Protein AF-A0A2N2KU01-F1 (afdb_monomer)

Nearest PDB structures (foldseek):
  6n90-assembly1_A  TM=7.075E-01  e=1.799E-02  Agrobacterium tumefaciens
  5ja8-assembly1_A  TM=5.957E-01  e=9.483E-03  Vibrio cholerae O1 biovar El Tor str. N16961
  7vd7-assembly1_A  TM=4.471E-01  e=3.649E-01  Salmonella enterica subsp. enterica serovar Typhimurium
  8sok-assembly1_B  TM=2.473E-01  e=1.809E+00  Homo sapiens

Structure (mmCIF, N/CA/C/O backbone):
data_AF-A0A2N2KU01-F1
#
_entry.id   AF-A0A2N2KU01-F1
#
loop_
_atom_site.group_PDB
_atom_site.id
_atom_site.type_symbol
_atom_site.label_atom_id
_atom_site.label_alt_id
_atom_site.label_comp_id
_atom_site.label_asym_id
_atom_site.label_entity_id
_atom_site.label_seq_id
_atom_site.pdbx_PDB_ins_code
_atom_site.Cartn_x
_atom_site.Cartn_y
_atom_site.Cartn_z
_atom_site.occupancy
_atom_site.B_iso_or_equiv
_atom_site.auth_seq_id
_atom_site.auth_comp_id
_atom_site.auth_asym_id
_atom_site.auth_atom_id
_atom_site.pdbx_PDB_model_num
ATOM 1 N N . MET A 1 1 ? -38.328 -10.508 -44.189 1.00 59.69 1 MET A N 1
ATOM 2 C CA . MET A 1 1 ? -36.930 -10.784 -44.605 1.00 59.69 1 MET A CA 1
ATOM 3 C C . MET A 1 1 ? -35.885 -9.937 -43.850 1.00 59.69 1 MET A C 1
ATOM 5 O O . MET A 1 1 ? -34.964 -10.512 -43.285 1.00 59.69 1 MET A O 1
ATOM 9 N N . LEU A 1 2 ? -36.050 -8.608 -43.713 1.00 55.81 2 LEU A N 1
ATOM 10 C CA . LEU A 1 2 ? -35.090 -7.725 -43.005 1.00 55.81 2 LEU A CA 1
ATOM 11 C C . LEU A 1 2 ? -34.840 -8.037 -41.511 1.00 55.81 2 LEU A C 1
ATOM 13 O O . LEU A 1 2 ? -33.740 -7.811 -41.007 1.00 55.81 2 LEU A O 1
ATOM 17 N N . ARG A 1 3 ? -35.837 -8.563 -40.785 1.00 55.41 3 ARG A N 1
ATOM 18 C CA . ARG A 1 3 ? -35.723 -8.870 -39.342 1.00 55.41 3 ARG A CA 1
ATOM 19 C C . ARG A 1 3 ? -34.767 -10.037 -39.045 1.00 55.41 3 ARG A C 1
ATOM 21 O O . ARG A 1 3 ? -34.151 -10.059 -37.987 1.00 55.41 3 ARG A O 1
ATOM 28 N N . TRP A 1 4 ? -34.612 -10.970 -39.987 1.00 56.47 4 TRP A N 1
ATOM 29 C CA . TRP A 1 4 ? -33.745 -12.146 -39.844 1.00 56.47 4 TRP A CA 1
ATOM 30 C C . TRP A 1 4 ? -32.266 -11.805 -40.094 1.00 56.47 4 TRP A C 1
ATOM 32 O O . TRP A 1 4 ? -31.392 -12.223 -39.338 1.00 56.47 4 TRP A O 1
ATOM 42 N N . LEU A 1 5 ? -31.995 -10.941 -41.080 1.00 58.31 5 LEU A N 1
ATOM 43 C CA . LEU A 1 5 ? -30.650 -10.436 -41.391 1.00 58.31 5 LEU A CA 1
ATOM 44 C C . LEU A 1 5 ? -30.049 -9.613 -40.238 1.00 58.31 5 LEU A C 1
ATOM 46 O O . LEU A 1 5 ? -28.882 -9.802 -39.898 1.00 58.31 5 LEU A O 1
ATOM 50 N N . LYS A 1 6 ? -30.856 -8.767 -39.577 1.00 57.69 6 LYS A N 1
ATOM 51 C CA . LYS A 1 6 ? -30.428 -8.020 -38.377 1.00 57.69 6 LYS A CA 1
ATOM 52 C C . LYS A 1 6 ? -30.078 -8.940 -37.201 1.00 57.69 6 LYS A C 1
ATOM 54 O O . LYS A 1 6 ? -29.147 -8.642 -36.458 1.00 57.69 6 LYS A O 1
ATOM 59 N N . ARG A 1 7 ? -30.785 -10.066 -37.050 1.00 56.47 7 ARG A N 1
ATOM 60 C CA . ARG A 1 7 ? -30.538 -11.046 -35.980 1.00 56.47 7 ARG A CA 1
ATOM 61 C C . ARG A 1 7 ? -29.204 -11.769 -36.183 1.00 56.47 7 ARG A C 1
ATOM 63 O O . ARG A 1 7 ? -28.370 -11.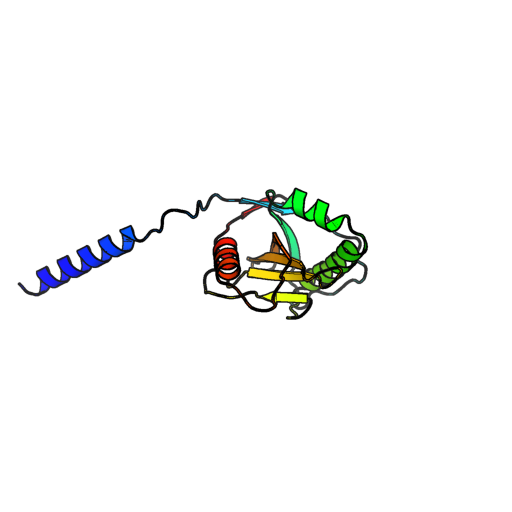736 -35.287 1.00 56.47 7 ARG A O 1
ATOM 70 N N . LYS A 1 8 ? -28.933 -12.248 -37.404 1.00 57.84 8 LYS A N 1
ATOM 71 C CA . LYS A 1 8 ? -27.638 -12.861 -37.758 1.00 57.84 8 LYS A CA 1
ATOM 72 C C . LYS A 1 8 ? -26.454 -11.895 -37.689 1.00 57.84 8 LYS A C 1
ATOM 74 O O . LYS A 1 8 ? -25.346 -12.313 -37.366 1.00 57.84 8 LYS A O 1
ATOM 79 N N . GLN A 1 9 ? -26.655 -10.610 -37.991 1.00 58.41 9 GLN A N 1
ATOM 80 C CA . GLN A 1 9 ? -25.605 -9.603 -37.802 1.00 58.41 9 GLN A CA 1
ATOM 81 C C . GLN A 1 9 ? -25.301 -9.353 -36.323 1.00 58.41 9 GLN A C 1
ATOM 83 O O . GLN A 1 9 ? -24.131 -9.206 -35.982 1.00 58.41 9 GLN A O 1
ATOM 88 N N . ASN A 1 10 ? -26.317 -9.339 -35.453 1.00 54.62 10 ASN A N 1
ATOM 89 C CA . ASN A 1 10 ? -26.121 -9.197 -34.010 1.00 54.62 10 ASN A CA 1
ATOM 90 C C . ASN A 1 10 ? -25.492 -10.446 -33.376 1.00 54.62 10 ASN A C 1
ATOM 92 O O . ASN A 1 10 ? -24.606 -10.295 -32.544 1.00 54.62 10 ASN A O 1
ATOM 96 N N . GLU A 1 11 ? -25.864 -11.651 -33.813 1.00 53.00 11 GLU A N 1
ATOM 97 C CA . GLU A 1 11 ? -25.251 -12.913 -33.361 1.00 53.00 11 GLU A CA 1
ATOM 98 C C . GLU A 1 11 ? -23.770 -12.990 -33.761 1.00 53.00 11 GLU A C 1
ATOM 100 O O . GLU A 1 11 ? -22.916 -13.192 -32.903 1.00 53.00 11 GLU A O 1
ATOM 105 N N . LYS A 1 12 ? -23.428 -12.655 -35.016 1.00 53.03 12 LYS A N 1
ATOM 106 C CA . LYS A 1 12 ? -22.023 -12.563 -35.461 1.00 53.03 12 LYS A CA 1
ATOM 107 C C . LYS A 1 12 ? -21.224 -11.471 -34.744 1.00 53.03 12 LYS A C 1
ATOM 109 O O . LYS A 1 12 ? -20.002 -11.575 -34.634 1.00 53.03 12 LYS A O 1
ATOM 114 N N . LYS A 1 13 ? -21.879 -10.393 -34.295 1.00 49.38 13 LYS A N 1
ATOM 115 C CA . LYS A 1 13 ? -21.241 -9.349 -33.475 1.00 49.38 13 LYS A CA 1
ATOM 116 C C . LYS A 1 13 ? -21.014 -9.842 -32.044 1.00 49.38 13 LYS A C 1
ATOM 118 O O . LYS A 1 13 ? -19.961 -9.548 -31.487 1.00 49.38 13 LYS A O 1
ATOM 123 N N . ALA A 1 14 ? -21.954 -10.598 -31.476 1.00 49.75 14 ALA A N 1
ATOM 124 C CA . ALA A 1 14 ? -21.841 -11.173 -30.139 1.00 49.75 14 ALA A CA 1
ATOM 125 C C . ALA A 1 14 ? -20.749 -12.259 -30.074 1.00 49.75 14 ALA A C 1
ATOM 127 O O . ALA A 1 14 ? -19.895 -12.187 -29.193 1.00 49.75 14 ALA A O 1
ATOM 128 N N . GLU A 1 15 ? -20.681 -13.163 -31.059 1.00 45.97 15 GLU A N 1
ATOM 129 C CA . GLU A 1 15 ? -19.602 -14.162 -31.186 1.00 45.97 15 GLU A CA 1
ATOM 130 C C . GLU A 1 15 ? -18.224 -13.498 -31.328 1.00 45.97 15 GLU A C 1
ATOM 132 O O . GLU A 1 15 ? -17.312 -13.790 -30.559 1.00 45.97 15 GLU A O 1
ATOM 137 N N . LYS A 1 16 ? -18.087 -12.480 -32.194 1.00 49.00 16 LYS A N 1
ATOM 138 C CA . LYS A 1 16 ? -16.840 -11.692 -32.306 1.00 49.00 16 LYS A CA 1
ATOM 139 C C . LYS A 1 16 ? -16.456 -10.917 -31.040 1.00 49.00 16 LYS A C 1
ATOM 141 O O . LYS A 1 16 ? -15.326 -10.432 -30.958 1.00 49.00 16 LYS A O 1
ATOM 146 N N . THR A 1 17 ? -17.379 -10.725 -30.098 1.00 47.69 17 THR A N 1
ATOM 147 C CA . THR A 1 17 ? -17.098 -10.042 -28.826 1.00 47.69 17 THR A CA 1
ATOM 148 C C . THR A 1 17 ? -16.663 -11.041 -27.750 1.00 47.69 17 THR A C 1
ATOM 150 O O . THR A 1 17 ? -15.820 -10.693 -26.926 1.00 47.69 17 THR A O 1
ATOM 153 N N . LEU A 1 18 ? -17.155 -12.284 -27.801 1.00 46.22 18 LEU A N 1
ATOM 154 C CA . LEU A 1 18 ? -16.726 -13.383 -26.926 1.00 46.22 18 LEU A CA 1
ATOM 155 C C . LEU A 1 18 ? -15.304 -13.872 -27.261 1.00 46.22 18 LEU A C 1
ATOM 157 O O . LEU A 1 18 ? -14.531 -14.145 -26.348 1.00 46.22 18 LEU A O 1
ATOM 161 N N . ASP A 1 19 ? -14.897 -13.816 -28.532 1.00 45.25 19 ASP A N 1
ATOM 162 C CA . ASP A 1 19 ? -13.527 -14.138 -28.981 1.00 45.25 19 ASP A CA 1
ATOM 163 C C . ASP A 1 19 ? -12.489 -13.023 -28.723 1.00 45.25 19 ASP A C 1
ATOM 165 O O . ASP A 1 19 ? -11.343 -13.090 -29.172 1.00 45.25 19 ASP A O 1
ATOM 169 N N . ARG A 1 20 ? -12.859 -11.967 -27.984 1.00 44.03 20 ARG A N 1
ATOM 170 C CA . ARG A 1 20 ? -11.938 -10.901 -27.540 1.00 44.03 20 ARG A CA 1
ATOM 171 C C . ARG A 1 20 ? -11.521 -11.034 -26.078 1.00 44.03 20 ARG A C 1
ATOM 173 O O . ARG A 1 20 ? -11.063 -10.055 -25.481 1.00 44.03 20 ARG A O 1
ATOM 180 N N . ILE A 1 21 ? -11.610 -12.231 -25.503 1.00 47.69 21 ILE A N 1
ATOM 181 C CA . ILE A 1 21 ? -10.845 -12.548 -24.297 1.00 47.69 21 ILE A CA 1
ATOM 182 C C . ILE A 1 21 ? -9.377 -12.588 -24.723 1.00 47.69 21 ILE A C 1
ATOM 184 O O . ILE A 1 21 ? -8.907 -13.543 -25.335 1.00 47.69 21 ILE A O 1
ATOM 188 N N . LYS A 1 22 ? -8.659 -11.493 -24.453 1.00 48.12 22 LYS A N 1
ATOM 189 C CA . LYS A 1 22 ? -7.210 -11.445 -24.643 1.00 48.12 22 LYS A CA 1
ATOM 190 C C . LYS A 1 22 ? -6.594 -12.639 -23.898 1.00 48.12 22 LYS A C 1
ATOM 192 O O . LYS A 1 22 ? -6.849 -12.773 -22.700 1.00 48.12 22 LYS A O 1
ATOM 197 N N . PRO A 1 23 ? -5.771 -13.470 -24.552 1.00 41.50 23 PRO A N 1
ATOM 198 C CA . PRO A 1 23 ? -4.992 -14.466 -23.839 1.00 41.50 23 PRO A CA 1
ATOM 199 C C . PRO A 1 23 ? -4.019 -13.730 -22.907 1.00 41.50 23 PRO A C 1
ATOM 201 O O . PRO A 1 23 ? -3.326 -12.811 -23.344 1.00 41.50 23 PRO A O 1
ATOM 204 N N . GLY A 1 24 ? -3.970 -14.114 -21.628 1.00 47.16 24 GLY A N 1
ATOM 205 C CA . GLY A 1 24 ? -2.815 -13.785 -20.784 1.00 47.16 24 GLY A CA 1
ATOM 206 C C . GLY A 1 24 ? -3.033 -12.997 -19.492 1.00 47.16 24 GLY A C 1
ATOM 207 O O . GLY A 1 24 ? -2.087 -12.357 -19.043 1.00 47.16 24 GLY A O 1
ATOM 208 N N . VAL A 1 25 ? -4.191 -13.070 -18.832 1.00 51.03 25 VAL A N 1
ATOM 209 C CA . VAL A 1 25 ? -4.224 -12.832 -17.376 1.00 51.03 25 VAL A CA 1
ATOM 210 C C . VAL A 1 25 ? -4.784 -14.081 -16.729 1.00 51.03 25 VAL A C 1
ATOM 212 O O . VAL A 1 25 ? -5.984 -14.334 -16.755 1.00 51.03 25 VAL A O 1
ATOM 215 N N . ASN A 1 26 ? -3.887 -14.917 -16.216 1.00 51.00 26 ASN A N 1
ATOM 216 C CA . ASN A 1 26 ? -4.275 -16.056 -15.407 1.00 51.00 26 ASN A CA 1
ATOM 217 C C . ASN A 1 26 ? -4.843 -15.491 -14.093 1.00 51.00 26 ASN A C 1
ATOM 219 O O . ASN A 1 26 ? -4.083 -15.130 -13.196 1.00 51.00 26 ASN A O 1
ATOM 223 N N . LEU A 1 27 ? -6.170 -15.332 -14.026 1.00 65.62 27 LEU A N 1
ATOM 224 C CA . LEU A 1 27 ? -6.940 -14.833 -12.877 1.00 65.62 27 LEU A CA 1
ATOM 225 C C . LEU A 1 27 ? -6.996 -15.880 -11.752 1.00 65.62 27 LEU A C 1
ATOM 227 O O . LEU A 1 27 ? -8.045 -16.113 -11.152 1.00 65.62 27 LEU A O 1
ATOM 231 N N . VAL A 1 28 ? -5.875 -16.553 -11.488 1.00 80.25 28 VAL A N 1
ATOM 232 C CA . VAL A 1 28 ? -5.770 -17.481 -10.365 1.00 80.25 28 VAL A CA 1
ATOM 233 C C . VAL A 1 28 ? -5.995 -16.678 -9.098 1.00 80.25 28 VAL A C 1
ATOM 235 O O . VAL A 1 28 ? -5.374 -15.629 -8.905 1.00 80.25 28 VAL A O 1
ATOM 238 N N . MET A 1 29 ? -6.882 -17.179 -8.244 1.00 89.81 29 MET A N 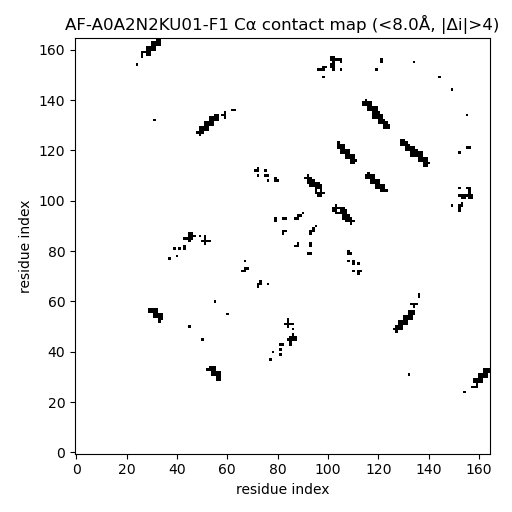1
ATOM 239 C CA . MET A 1 29 ? -7.072 -16.627 -6.915 1.00 89.81 29 MET A CA 1
ATOM 240 C C . MET A 1 29 ? -5.722 -16.613 -6.190 1.00 89.81 29 MET A C 1
ATOM 242 O O . MET A 1 29 ? -5.026 -17.627 -6.121 1.00 89.81 29 MET A O 1
ATOM 246 N N . ARG A 1 30 ? -5.311 -15.433 -5.728 1.00 95.62 30 ARG A N 1
ATOM 247 C CA . ARG A 1 30 ? -4.054 -15.243 -5.000 1.00 95.62 30 ARG A CA 1
ATOM 248 C C . ARG A 1 30 ? -4.321 -15.351 -3.507 1.00 95.62 30 ARG A C 1
ATOM 250 O O . ARG A 1 30 ? -5.461 -15.257 -3.069 1.00 95.62 30 ARG A O 1
ATOM 257 N N . ILE A 1 31 ? -3.268 -15.529 -2.724 1.00 97.50 31 ILE A N 1
ATOM 258 C CA . ILE A 1 31 ? -3.375 -15.620 -1.270 1.00 97.50 31 ILE A CA 1
ATOM 259 C C . ILE A 1 31 ? -2.835 -14.321 -0.677 1.00 97.50 31 ILE A C 1
ATOM 261 O O . ILE A 1 31 ? -1.750 -13.866 -1.042 1.00 97.50 31 ILE A O 1
ATOM 265 N N . ALA A 1 32 ? -3.616 -13.713 0.210 1.00 98.12 32 ALA A N 1
ATOM 266 C CA . ALA A 1 32 ? -3.240 -12.540 0.981 1.00 98.12 32 ALA A CA 1
ATOM 267 C C . ALA A 1 32 ? -3.113 -12.940 2.451 1.00 98.12 32 ALA A C 1
ATOM 269 O O . ALA A 1 32 ? -4.094 -13.351 3.069 1.00 98.12 32 ALA A O 1
ATOM 270 N N . LYS A 1 33 ? -1.917 -12.794 3.019 1.00 97.88 33 LYS A N 1
ATOM 271 C CA . LYS A 1 33 ? -1.637 -13.104 4.423 1.00 97.88 33 LYS A CA 1
ATOM 272 C C . LYS A 1 33 ? -1.691 -11.836 5.260 1.00 97.88 33 LYS A C 1
ATOM 274 O O . LYS A 1 33 ? -1.157 -10.803 4.850 1.00 97.88 33 LYS A O 1
ATOM 279 N N . ARG A 1 34 ? -2.361 -11.894 6.410 1.00 96.81 34 ARG A N 1
ATOM 280 C CA . ARG A 1 34 ? -2.458 -10.753 7.323 1.00 96.81 34 ARG A CA 1
ATOM 281 C C . ARG A 1 34 ? -1.064 -10.344 7.796 1.00 96.81 34 ARG A C 1
ATOM 283 O O . ARG A 1 34 ? -0.274 -11.185 8.224 1.00 96.81 34 ARG A O 1
ATOM 290 N N . LEU A 1 35 ? -0.759 -9.049 7.723 1.00 93.56 35 LEU A N 1
ATOM 291 C CA . LEU A 1 35 ? 0.457 -8.522 8.333 1.00 93.56 35 LEU A CA 1
ATOM 292 C C . LEU A 1 35 ? 0.257 -8.365 9.846 1.00 93.56 35 LEU A C 1
ATOM 294 O O . LEU A 1 35 ? -0.831 -7.970 10.279 1.00 93.56 35 LEU A O 1
ATOM 298 N N . PRO A 1 36 ? 1.289 -8.656 10.658 1.00 85.38 36 PRO A N 1
ATOM 299 C CA . PRO A 1 36 ? 1.208 -8.466 12.096 1.00 85.38 36 PRO A CA 1
ATOM 300 C C . PRO A 1 36 ? 0.983 -6.989 12.423 1.00 85.38 36 PRO A C 1
ATOM 302 O O . PRO A 1 36 ? 1.473 -6.095 11.727 1.00 85.38 36 PRO A O 1
ATOM 305 N N . THR A 1 37 ? 0.254 -6.734 13.507 1.00 76.50 37 THR A N 1
ATOM 306 C CA . THR A 1 37 ? 0.060 -5.377 14.015 1.00 76.50 37 THR A CA 1
ATOM 307 C C . THR A 1 37 ? 1.416 -4.783 14.384 1.00 76.50 37 THR A C 1
ATOM 309 O O . THR A 1 37 ? 2.181 -5.377 15.142 1.00 76.50 37 THR A O 1
ATOM 312 N N . PHE A 1 38 ? 1.724 -3.606 13.845 1.00 70.69 38 PHE A N 1
ATOM 313 C CA . PHE A 1 38 ? 2.926 -2.871 14.222 1.00 70.69 38 PHE A CA 1
ATOM 314 C C . PHE A 1 38 ? 2.696 -2.166 15.562 1.00 70.69 38 PHE A C 1
ATOM 316 O O . PHE A 1 38 ? 1.609 -1.635 15.796 1.00 70.69 38 PHE A O 1
ATOM 323 N N . GLU A 1 39 ? 3.715 -2.120 16.426 1.00 63.16 39 GLU A N 1
ATOM 324 C CA . GLU A 1 39 ? 3.689 -1.233 17.592 1.00 63.16 39 GLU A CA 1
ATOM 325 C C . GLU A 1 39 ? 3.499 0.206 17.111 1.00 63.16 39 GLU A C 1
ATOM 327 O O . GLU A 1 39 ? 4.329 0.745 16.369 1.00 63.16 39 GLU A O 1
ATOM 332 N N . SER A 1 40 ? 2.355 0.782 17.474 1.00 59.66 40 SER A N 1
ATOM 333 C CA . SER A 1 40 ? 1.911 2.048 16.914 1.00 59.66 40 SER A CA 1
ATOM 334 C C . SER A 1 40 ? 2.740 3.199 17.474 1.00 59.66 40 SER A C 1
ATOM 336 O O . SER A 1 40 ? 2.850 3.363 18.687 1.00 59.66 40 SER A O 1
ATOM 338 N N . SER A 1 41 ? 3.301 4.024 16.592 1.00 60.19 41 SER A N 1
ATOM 339 C CA . SER A 1 41 ? 4.039 5.225 16.990 1.00 60.19 41 SER A CA 1
ATOM 340 C C . SER A 1 41 ? 3.107 6.361 17.431 1.00 60.19 41 SER A C 1
ATOM 342 O O . SER A 1 41 ? 3.492 7.194 18.254 1.00 60.19 41 SER A O 1
ATOM 344 N N . LYS A 1 42 ? 1.875 6.378 16.898 1.00 61.97 42 LYS A N 1
ATOM 345 C CA . LYS A 1 42 ? 0.762 7.267 17.258 1.00 61.97 42 LYS A CA 1
ATOM 346 C C . LYS A 1 42 ? -0.564 6.570 16.944 1.00 61.97 42 LYS A C 1
ATOM 348 O O . LYS A 1 42 ? -0.798 6.195 15.798 1.00 61.97 42 LYS A O 1
ATOM 353 N N . GLN A 1 43 ? -1.463 6.465 17.923 1.00 61.94 43 GLN A N 1
ATOM 354 C CA . GLN A 1 43 ? -2.822 5.967 17.693 1.00 61.94 43 GLN A CA 1
ATOM 355 C C . GLN A 1 43 ? -3.615 6.983 16.857 1.00 61.94 43 GLN A C 1
ATOM 357 O O . GLN A 1 43 ? -4.184 7.939 17.382 1.00 61.94 43 GLN A O 1
ATOM 362 N N . LEU A 1 44 ? -3.628 6.803 15.537 1.00 73.06 44 LEU A N 1
ATOM 363 C CA . LEU A 1 44 ? -4.544 7.522 14.660 1.00 73.06 44 LEU A CA 1
ATOM 364 C C . LEU A 1 44 ? -5.930 6.883 14.764 1.00 73.06 44 LEU A C 1
ATOM 366 O O . LEU A 1 44 ? -6.088 5.682 14.551 1.00 73.06 44 LEU A O 1
ATOM 370 N N . THR A 1 45 ? -6.945 7.688 15.066 1.00 80.44 45 THR A N 1
ATOM 371 C CA . THR A 1 45 ? -8.339 7.244 15.007 1.00 80.44 45 THR A CA 1
ATOM 372 C C . THR A 1 45 ? -8.790 7.111 13.553 1.00 80.44 45 THR A C 1
ATOM 374 O O . THR A 1 45 ? -8.450 7.942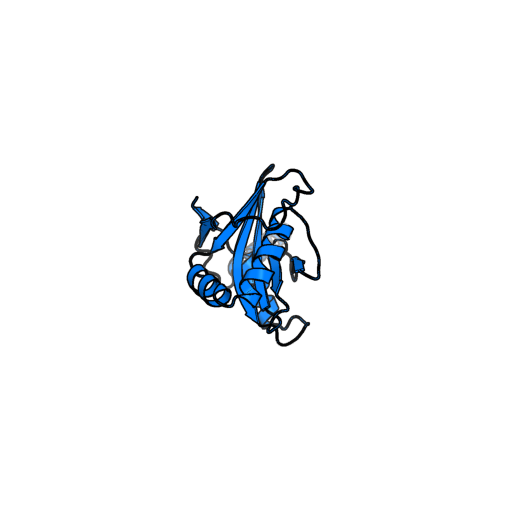 12.700 1.00 80.44 45 THR A O 1
ATOM 377 N N . SER A 1 46 ? -9.557 6.052 13.271 1.00 86.31 46 SER A N 1
ATOM 378 C CA . SER A 1 46 ? -10.172 5.827 11.958 1.00 86.31 46 SER A CA 1
ATOM 379 C C . SER A 1 46 ? -11.059 7.015 11.581 1.00 86.31 46 SER A C 1
ATOM 381 O O . SER A 1 46 ? -11.911 7.427 12.369 1.00 86.31 46 SER A O 1
ATOM 383 N N . GLN A 1 47 ? -10.873 7.568 10.380 1.00 89.12 47 GLN A N 1
ATOM 384 C CA . GLN A 1 47 ? -11.650 8.709 9.889 1.00 89.12 47 GLN A CA 1
ATOM 385 C C . GLN A 1 47 ? -13.117 8.343 9.622 1.00 89.12 47 GLN A C 1
ATOM 387 O O . GLN A 1 47 ? -13.997 9.193 9.733 1.00 89.12 47 GLN A O 1
ATOM 392 N N . THR A 1 48 ? -13.385 7.088 9.261 1.00 90.06 48 THR A N 1
ATOM 393 C CA . THR A 1 48 ? -14.710 6.621 8.823 1.00 90.06 48 THR A CA 1
ATOM 394 C C . THR A 1 48 ?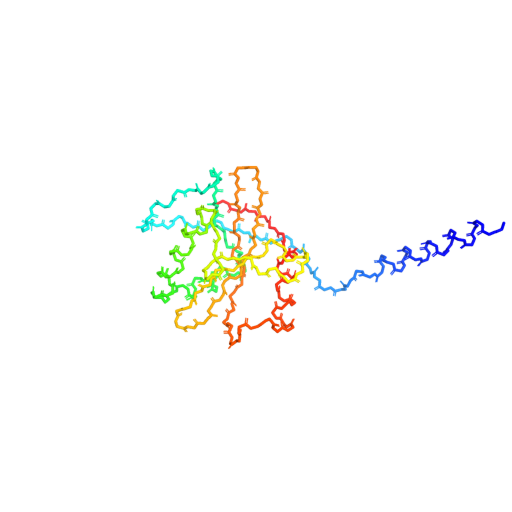 -15.366 5.658 9.813 1.00 90.06 48 THR A C 1
ATOM 396 O O . THR A 1 48 ? -16.509 5.256 9.608 1.00 90.06 48 THR A O 1
ATOM 399 N N . GLY A 1 49 ? -14.645 5.251 10.863 1.00 90.56 49 GLY A N 1
ATOM 400 C CA . GLY A 1 49 ? -15.080 4.218 11.806 1.00 90.56 49 GLY A CA 1
ATOM 401 C C . GLY A 1 49 ? -14.937 2.785 11.282 1.00 90.56 49 GLY A C 1
ATOM 402 O O . GLY A 1 49 ? -15.295 1.846 11.991 1.00 90.56 49 GLY A O 1
ATOM 403 N N . ARG A 1 50 ? -14.410 2.586 10.064 1.00 92.69 50 ARG A N 1
ATOM 404 C CA . ARG A 1 50 ? -14.089 1.248 9.548 1.00 92.69 50 ARG A CA 1
ATOM 405 C C . ARG A 1 50 ? -12.830 0.701 10.203 1.00 92.69 50 ARG A C 1
ATOM 407 O O . ARG A 1 50 ? -11.875 1.446 10.441 1.00 92.69 50 ARG A O 1
ATOM 414 N N . GLU A 1 51 ? -12.817 -0.609 10.414 1.00 93.19 51 GLU A N 1
ATOM 415 C CA . GLU A 1 51 ? -11.592 -1.355 10.684 1.00 93.19 51 GLU A CA 1
ATOM 416 C C . GLU A 1 51 ? -10.797 -1.479 9.381 1.00 93.19 51 GLU A C 1
ATOM 418 O O . GLU A 1 51 ? -11.344 -1.880 8.349 1.00 93.19 51 GLU A O 1
ATOM 423 N N . VAL A 1 52 ? -9.508 -1.144 9.414 1.00 95.00 52 VAL A N 1
ATOM 424 C CA . VAL A 1 52 ? -8.612 -1.318 8.270 1.00 95.00 52 VAL A CA 1
ATOM 425 C C . VAL A 1 52 ? -7.566 -2.368 8.609 1.00 95.00 52 VAL A C 1
ATOM 427 O O . VAL A 1 52 ? -6.841 -2.237 9.591 1.00 95.00 52 VAL A O 1
ATOM 430 N N . ILE A 1 53 ? -7.480 -3.405 7.779 1.00 95.25 53 ILE A N 1
ATOM 431 C CA . ILE A 1 53 ? -6.581 -4.540 7.986 1.00 95.25 53 ILE A CA 1
ATOM 432 C C . ILE A 1 53 ? -5.587 -4.600 6.829 1.00 95.25 53 ILE A C 1
ATOM 434 O O . ILE A 1 53 ? -5.976 -4.599 5.657 1.00 95.25 53 ILE A O 1
ATOM 438 N N . LEU A 1 54 ? -4.301 -4.666 7.167 1.00 96.69 54 LEU A N 1
ATOM 439 C CA . LEU A 1 54 ? -3.221 -4.766 6.198 1.00 96.69 54 LEU A CA 1
ATOM 440 C C . LEU A 1 54 ? -2.874 -6.234 5.927 1.00 96.69 54 LEU A C 1
ATOM 442 O O . LEU A 1 54 ? -2.696 -7.035 6.844 1.00 96.69 54 LEU A O 1
ATOM 446 N N . TYR A 1 55 ? -2.751 -6.563 4.651 1.00 98.25 55 TYR A N 1
ATOM 447 C CA . TYR A 1 55 ? -2.355 -7.865 4.145 1.00 98.25 55 TYR A CA 1
ATOM 448 C C . TYR A 1 55 ? -1.193 -7.705 3.169 1.00 98.25 55 TYR A C 1
ATOM 450 O O . TYR A 1 55 ? -1.000 -6.640 2.584 1.00 98.25 55 TYR A O 1
ATOM 458 N N . VAL A 1 56 ? -0.457 -8.783 2.937 1.00 98.31 56 VAL A N 1
ATOM 459 C CA . VAL A 1 56 ? 0.544 -8.882 1.876 1.00 98.31 56 VAL A CA 1
ATOM 460 C C . VAL A 1 56 ? 0.213 -10.057 0.964 1.00 98.31 56 VAL A C 1
ATOM 462 O O . VAL A 1 56 ? -0.207 -11.119 1.422 1.00 98.31 56 VAL A O 1
ATOM 465 N N . ASP A 1 57 ? 0.374 -9.860 -0.338 1.00 98.25 57 ASP A N 1
ATOM 466 C CA . ASP A 1 57 ? 0.346 -10.937 -1.319 1.00 98.25 57 ASP A CA 1
ATOM 467 C C . ASP A 1 57 ? 1.489 -11.920 -1.039 1.00 98.25 57 ASP A C 1
ATOM 469 O O . ASP A 1 57 ? 2.649 -11.513 -0.964 1.00 98.25 57 ASP A O 1
ATOM 473 N N . THR A 1 58 ? 1.196 -13.215 -0.910 1.00 97.50 58 THR A N 1
ATOM 474 C CA . THR A 1 58 ? 2.227 -14.206 -0.548 1.00 97.50 58 THR A CA 1
ATOM 475 C C . THR A 1 58 ? 3.371 -14.286 -1.555 1.00 97.50 58 THR A C 1
ATOM 477 O O . THR A 1 58 ? 4.481 -14.662 -1.188 1.00 97.50 58 THR A O 1
ATOM 480 N N . ARG A 1 59 ? 3.153 -13.893 -2.817 1.00 96.94 59 ARG A N 1
ATOM 481 C CA . ARG A 1 59 ? 4.226 -13.849 -3.824 1.00 96.94 59 ARG A CA 1
ATOM 482 C C . ARG A 1 59 ? 5.158 -12.650 -3.657 1.00 96.94 59 ARG A C 1
ATOM 484 O O . ARG A 1 59 ? 6.254 -12.673 -4.199 1.00 96.94 59 ARG A O 1
ATOM 491 N N . PHE A 1 60 ? 4.721 -11.619 -2.940 1.00 97.88 60 PHE A N 1
ATOM 492 C CA . PHE A 1 60 ? 5.475 -10.391 -2.685 1.00 97.88 60 PHE A CA 1
ATOM 493 C C . PHE A 1 60 ? 6.047 -10.326 -1.263 1.00 97.88 60 PHE A C 1
ATOM 495 O O . PHE A 1 60 ? 6.938 -9.529 -0.996 1.00 97.88 60 PHE A O 1
ATOM 502 N N . GLU A 1 61 ? 5.581 -11.178 -0.347 1.00 96.88 61 GLU A N 1
ATOM 503 C CA . GLU A 1 61 ? 5.967 -11.173 1.070 1.00 96.88 61 GLU A CA 1
ATOM 504 C C . GLU A 1 61 ? 7.492 -11.137 1.284 1.00 96.88 61 GLU A C 1
ATOM 506 O O . GLU A 1 61 ? 7.994 -10.275 2.006 1.00 96.88 61 GLU A O 1
ATOM 511 N N . ALA A 1 62 ? 8.242 -12.023 0.621 1.00 97.25 62 ALA A N 1
ATOM 512 C CA . ALA A 1 62 ? 9.699 -12.087 0.763 1.00 97.25 62 ALA A CA 1
ATOM 513 C C . ALA A 1 62 ? 10.401 -10.805 0.278 1.00 97.25 62 ALA A C 1
ATOM 515 O O . ALA A 1 62 ? 11.307 -10.297 0.942 1.00 97.25 62 ALA A O 1
ATOM 516 N N . GLU A 1 63 ? 9.961 -10.259 -0.857 1.00 97.69 63 GLU A N 1
ATOM 517 C CA . GLU A 1 63 ? 10.496 -9.019 -1.421 1.00 97.69 63 GLU A CA 1
ATOM 518 C C . GLU A 1 63 ? 10.168 -7.818 -0.529 1.00 97.69 63 GLU A C 1
ATOM 520 O O . GLU A 1 63 ? 11.053 -7.015 -0.230 1.00 97.69 63 GLU A O 1
ATOM 525 N N . LEU A 1 64 ? 8.930 -7.733 -0.029 1.00 97.31 64 LEU A N 1
ATOM 526 C CA . LEU A 1 64 ? 8.515 -6.707 0.921 1.00 97.31 64 LEU A CA 1
ATOM 527 C C . LEU A 1 64 ? 9.419 -6.715 2.153 1.00 97.31 64 LEU A C 1
ATOM 529 O O . LEU A 1 64 ? 9.949 -5.672 2.530 1.00 97.31 64 LEU A O 1
ATOM 533 N N . PHE A 1 65 ? 9.609 -7.874 2.786 1.00 96.19 65 PHE A N 1
ATOM 534 C CA . PHE A 1 65 ? 10.424 -7.946 3.995 1.00 96.19 65 PHE A CA 1
ATOM 535 C C . PHE A 1 65 ? 11.890 -7.627 3.727 1.00 96.19 65 PHE A C 1
ATOM 537 O O . PHE A 1 65 ? 12.491 -6.932 4.542 1.00 96.19 65 PHE A O 1
ATOM 544 N N . SER A 1 66 ? 12.446 -8.049 2.586 1.00 97.25 66 SER A N 1
ATOM 545 C CA . SER A 1 66 ? 13.795 -7.653 2.169 1.00 97.25 66 SER A CA 1
ATOM 546 C C . SER A 1 66 ? 13.907 -6.133 1.999 1.00 97.25 66 SER A C 1
ATOM 548 O O . SER A 1 66 ? 14.805 -5.514 2.568 1.00 97.25 66 SER A O 1
ATOM 550 N N . PHE A 1 67 ? 12.948 -5.506 1.314 1.00 96.19 67 PHE A N 1
ATOM 551 C CA . PHE A 1 67 ? 12.894 -4.054 1.133 1.00 96.19 67 PHE A CA 1
ATOM 552 C C . PHE A 1 67 ? 12.772 -3.292 2.465 1.00 96.19 67 PHE A C 1
ATOM 554 O O . PHE A 1 67 ? 13.386 -2.239 2.652 1.00 96.19 67 PHE A O 1
ATOM 561 N N . LEU A 1 68 ? 12.013 -3.836 3.418 1.00 95.81 68 LEU A N 1
ATOM 562 C CA . LEU A 1 68 ? 11.811 -3.249 4.743 1.00 95.81 68 LEU A CA 1
ATOM 563 C C . LEU A 1 68 ? 12.966 -3.511 5.730 1.00 95.81 68 LEU A C 1
ATOM 565 O O . LEU A 1 68 ? 12.896 -3.026 6.858 1.00 95.81 68 LEU A O 1
ATOM 569 N N . GLN A 1 69 ? 14.042 -4.216 5.355 1.00 96.38 69 GLN A N 1
ATOM 570 C CA . GLN A 1 69 ? 15.217 -4.364 6.233 1.00 96.38 69 GLN A CA 1
ATOM 571 C C . GLN A 1 69 ? 15.944 -3.031 6.474 1.00 96.38 69 GLN A C 1
ATOM 573 O O . GLN A 1 69 ? 16.548 -2.827 7.530 1.00 96.38 69 GLN A O 1
ATOM 578 N N . GLU A 1 70 ? 15.862 -2.091 5.529 1.00 96.81 70 GLU A N 1
ATOM 579 C CA . GLU A 1 70 ? 16.473 -0.770 5.661 1.00 96.81 70 GLU A CA 1
ATOM 580 C C . GLU A 1 70 ? 15.708 0.093 6.683 1.00 96.81 70 GLU A C 1
ATOM 582 O O . GLU A 1 70 ? 14.533 0.434 6.508 1.00 96.81 70 GLU A O 1
ATOM 587 N N . LYS A 1 71 ? 16.389 0.511 7.759 1.00 95.62 71 LYS A N 1
ATOM 588 C CA . LYS A 1 71 ? 15.764 1.158 8.930 1.00 95.62 71 LYS A CA 1
ATOM 589 C C . LYS A 1 71 ? 14.982 2.418 8.566 1.00 95.62 71 LYS A C 1
ATOM 591 O O . LYS A 1 71 ? 13.897 2.655 9.108 1.00 95.62 71 LYS A O 1
ATOM 596 N N . LYS A 1 72 ? 15.523 3.243 7.661 1.00 96.25 72 LYS A N 1
ATOM 597 C CA . LYS A 1 72 ? 14.868 4.492 7.232 1.00 96.25 72 LYS A CA 1
ATOM 598 C C . LYS A 1 72 ? 13.587 4.213 6.442 1.00 96.25 72 LYS A C 1
ATOM 600 O O . LYS A 1 72 ? 12.584 4.902 6.642 1.00 96.25 72 LYS A O 1
ATOM 605 N N . ILE A 1 73 ? 13.612 3.179 5.602 1.00 96.38 73 ILE A N 1
ATOM 606 C CA . ILE A 1 73 ? 12.468 2.727 4.807 1.00 96.38 73 ILE A CA 1
ATOM 607 C C . ILE A 1 73 ? 11.398 2.147 5.730 1.00 96.38 73 ILE A C 1
ATOM 609 O O . ILE A 1 73 ? 10.260 2.607 5.683 1.00 96.38 73 ILE A O 1
ATOM 613 N N . MET A 1 74 ? 11.762 1.250 6.651 1.00 95.31 74 MET A N 1
ATOM 614 C CA . MET A 1 74 ? 10.830 0.661 7.619 1.00 95.31 74 MET A CA 1
ATOM 615 C C . MET A 1 74 ? 10.142 1.709 8.498 1.00 95.31 74 MET A C 1
ATOM 617 O O . MET A 1 74 ? 8.944 1.624 8.770 1.00 95.31 74 MET A O 1
ATOM 621 N N . LYS A 1 75 ? 10.881 2.732 8.946 1.00 94.12 75 LYS A N 1
ATOM 622 C CA . LYS A 1 75 ? 10.300 3.841 9.717 1.00 94.12 75 LYS A CA 1
ATOM 623 C C . LYS A 1 75 ? 9.270 4.617 8.893 1.00 94.12 75 LYS A C 1
ATOM 625 O O . LYS A 1 75 ? 8.193 4.924 9.400 1.00 94.12 75 LYS A O 1
ATOM 630 N N . LYS A 1 76 ? 9.584 4.930 7.629 1.00 95.56 76 LYS A N 1
ATOM 631 C CA . LYS A 1 76 ? 8.659 5.643 6.737 1.00 95.56 76 LYS A CA 1
ATOM 632 C C . LYS A 1 76 ? 7.439 4.780 6.407 1.00 95.56 76 LYS A C 1
ATOM 634 O O . LYS A 1 76 ? 6.325 5.280 6.500 1.00 95.56 76 LYS A O 1
ATOM 639 N N . PHE A 1 77 ? 7.646 3.504 6.085 1.00 96.06 77 PHE A N 1
ATOM 640 C CA . PHE A 1 77 ? 6.584 2.541 5.812 1.00 96.06 77 PHE A CA 1
ATOM 641 C C . PHE A 1 77 ? 5.594 2.451 6.975 1.00 96.06 77 PHE A C 1
ATOM 643 O O . PHE A 1 77 ? 4.408 2.646 6.745 1.00 96.06 77 PHE A O 1
ATOM 650 N N . ARG A 1 78 ? 6.067 2.258 8.216 1.00 94.56 78 ARG A N 1
ATOM 651 C CA . ARG A 1 78 ? 5.195 2.171 9.402 1.00 94.56 78 ARG A CA 1
ATOM 652 C C . ARG A 1 78 ? 4.283 3.384 9.559 1.00 94.56 78 ARG A C 1
ATOM 654 O O . ARG A 1 78 ? 3.078 3.218 9.682 1.00 94.56 78 ARG A O 1
ATOM 661 N N . MET A 1 79 ? 4.834 4.591 9.464 1.00 94.12 79 MET A N 1
ATOM 662 C CA . MET A 1 79 ? 4.041 5.823 9.543 1.00 94.12 79 MET A CA 1
ATOM 663 C C . MET A 1 79 ? 2.967 5.898 8.446 1.00 94.12 79 MET A C 1
ATOM 665 O O . MET A 1 79 ? 1.843 6.318 8.708 1.00 94.12 79 MET A O 1
ATOM 669 N N . ILE A 1 80 ? 3.301 5.520 7.208 1.00 95.94 80 ILE A N 1
ATOM 670 C CA . ILE A 1 80 ? 2.336 5.570 6.102 1.00 95.94 80 ILE A CA 1
ATOM 671 C C . ILE A 1 80 ? 1.290 4.459 6.244 1.00 95.94 80 ILE A C 1
ATOM 673 O O . ILE A 1 80 ? 0.117 4.694 5.972 1.00 95.94 80 ILE A O 1
ATOM 677 N N . ALA A 1 81 ? 1.689 3.270 6.699 1.00 95.00 81 ALA A N 1
ATOM 678 C CA . ALA A 1 81 ? 0.776 2.173 6.984 1.00 95.00 81 ALA A CA 1
ATOM 679 C C . ALA A 1 81 ? -0.215 2.561 8.091 1.00 95.00 81 ALA A C 1
ATOM 681 O O . ALA A 1 81 ? -1.408 2.355 7.918 1.00 95.00 81 ALA A O 1
ATOM 682 N N . GLU A 1 82 ? 0.240 3.196 9.176 1.00 93.25 82 GLU A N 1
ATOM 683 C CA . GLU A 1 82 ? -0.631 3.760 10.221 1.00 93.25 82 GLU A CA 1
ATOM 684 C C . GLU A 1 82 ? -1.616 4.787 9.646 1.00 93.25 82 GLU A C 1
ATOM 686 O O . GLU A 1 82 ? -2.813 4.730 9.926 1.00 93.25 82 GLU A O 1
ATOM 691 N N . PHE A 1 83 ? -1.137 5.692 8.787 1.00 94.75 83 PHE A N 1
ATOM 692 C CA . PHE A 1 83 ? -1.986 6.666 8.104 1.00 94.75 83 PHE A CA 1
ATOM 693 C C . PHE A 1 83 ? -3.055 5.990 7.231 1.00 94.75 83 PHE A C 1
ATOM 695 O O . PHE A 1 83 ? -4.238 6.306 7.360 1.00 94.75 83 PHE A O 1
ATOM 702 N N . ALA A 1 84 ? -2.673 5.018 6.402 1.00 94.94 84 ALA A N 1
ATOM 703 C CA . ALA A 1 84 ? -3.599 4.263 5.558 1.00 94.94 84 ALA A CA 1
ATOM 704 C C . ALA A 1 84 ? -4.602 3.442 6.391 1.00 94.94 84 ALA A C 1
ATOM 706 O O . ALA A 1 84 ? -5.788 3.388 6.061 1.00 94.94 84 ALA A O 1
ATOM 707 N N . MET A 1 85 ? -4.149 2.851 7.505 1.00 93.69 85 MET A N 1
ATOM 708 C CA . MET A 1 85 ? -4.992 2.103 8.444 1.00 93.69 85 MET A CA 1
ATOM 709 C C . MET A 1 85 ? -5.977 2.991 9.216 1.00 93.69 85 MET A C 1
ATOM 711 O O . MET A 1 85 ? -6.986 2.502 9.711 1.00 93.69 85 MET A O 1
ATOM 715 N N . SER A 1 86 ? -5.754 4.305 9.260 1.00 92.88 86 SER A N 1
ATOM 716 C CA . SER A 1 86 ? -6.741 5.267 9.769 1.00 92.88 86 SER A CA 1
ATOM 717 C C . SER A 1 86 ? -7.826 5.649 8.744 1.00 92.88 86 SER A C 1
ATOM 719 O O . SER A 1 86 ? -8.582 6.592 8.969 1.00 92.88 86 SER A O 1
ATOM 721 N N . ASP A 1 87 ? -7.914 4.911 7.630 1.00 94.00 87 ASP A N 1
ATOM 722 C CA . ASP A 1 87 ? -8.814 5.131 6.486 1.00 94.00 87 ASP A CA 1
ATOM 723 C C . ASP A 1 87 ? -8.697 6.537 5.872 1.00 94.00 87 ASP A C 1
ATOM 725 O O . ASP A 1 87 ? -9.692 7.167 5.516 1.00 94.00 87 ASP A O 1
ATOM 729 N N . ARG A 1 88 ? -7.459 7.036 5.770 1.00 94.75 8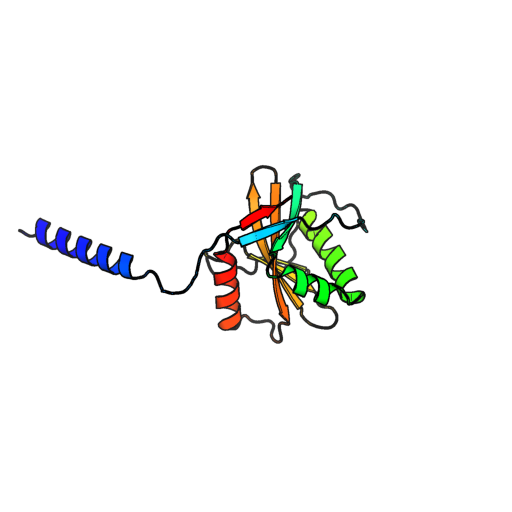8 ARG A N 1
ATOM 730 C CA . ARG A 1 88 ? -7.127 8.347 5.195 1.00 94.75 88 ARG A CA 1
ATOM 731 C C . ARG A 1 88 ? -6.402 8.204 3.865 1.00 94.75 88 ARG A C 1
ATOM 733 O O . ARG A 1 88 ? -5.713 7.214 3.629 1.00 94.75 88 ARG A O 1
ATOM 740 N N . TYR A 1 89 ? -6.492 9.251 3.048 1.00 95.75 89 TYR A N 1
ATOM 741 C CA . TYR A 1 89 ? -5.762 9.385 1.789 1.00 95.75 89 TYR A CA 1
ATOM 742 C C . TYR A 1 89 ? -4.971 10.691 1.753 1.00 95.75 89 TYR A C 1
ATOM 744 O O . TYR A 1 89 ? -5.369 11.704 2.326 1.00 95.75 89 TYR A O 1
ATOM 752 N N . SER A 1 90 ? -3.832 10.646 1.077 1.00 95.38 90 SER A N 1
ATOM 753 C CA . SER A 1 90 ? -2.979 11.781 0.758 1.00 95.38 90 SER A CA 1
ATOM 754 C C . SER A 1 90 ? -2.173 11.442 -0.488 1.00 95.38 90 SER A C 1
ATOM 756 O O . SER A 1 90 ? -1.454 10.438 -0.522 1.00 95.38 90 SER A O 1
ATOM 758 N N . ASP A 1 91 ? -2.240 12.313 -1.491 1.00 91.00 91 ASP A N 1
ATOM 759 C CA . ASP A 1 91 ? -1.522 12.129 -2.751 1.00 91.00 91 ASP A CA 1
ATOM 760 C C . ASP A 1 91 ? 0.003 12.067 -2.576 1.00 91.00 91 ASP A C 1
ATOM 762 O O . ASP A 1 91 ? 0.690 11.527 -3.444 1.00 91.00 91 ASP A O 1
ATOM 766 N N . ASP A 1 92 ? 0.539 12.515 -1.442 1.00 92.31 92 ASP A N 1
ATOM 767 C CA . ASP A 1 92 ? 1.976 12.498 -1.166 1.00 92.31 92 ASP A CA 1
ATOM 768 C C . ASP A 1 92 ? 2.466 11.184 -0.555 1.00 92.31 92 ASP A C 1
ATOM 770 O O . ASP A 1 92 ? 3.614 10.798 -0.782 1.00 92.31 92 ASP A O 1
ATOM 774 N N . ILE A 1 93 ? 1.623 10.485 0.215 1.00 95.31 93 ILE A N 1
ATOM 775 C CA . ILE A 1 93 ? 2.047 9.315 1.004 1.00 95.31 93 ILE A CA 1
ATOM 776 C C . ILE A 1 93 ? 1.218 8.052 0.762 1.00 95.31 93 ILE A C 1
ATOM 778 O O . ILE A 1 93 ? 1.797 6.970 0.703 1.00 95.31 93 ILE A O 1
ATOM 782 N N . TYR A 1 94 ? -0.099 8.160 0.595 1.00 97.25 94 TYR A N 1
ATOM 783 C CA . TYR A 1 94 ? -0.992 7.028 0.352 1.00 97.25 94 TYR A CA 1
ATOM 784 C C . TYR A 1 94 ? -2.225 7.481 -0.425 1.00 97.25 94 TYR A C 1
ATOM 786 O O . TYR A 1 94 ? -3.104 8.139 0.128 1.00 97.25 94 TYR A O 1
ATOM 794 N N . GLY A 1 95 ? -2.301 7.132 -1.704 1.00 95.56 95 GLY A N 1
ATOM 795 C CA . GLY A 1 95 ? -3.376 7.607 -2.571 1.00 95.56 95 GLY A CA 1
ATOM 796 C C . GLY A 1 95 ? -3.626 6.688 -3.752 1.00 95.56 95 GLY A C 1
ATOM 797 O O . GLY A 1 95 ? -2.825 5.790 -4.034 1.00 95.56 95 GLY A O 1
ATOM 798 N N . HIS A 1 96 ? -4.741 6.932 -4.435 1.00 94.06 96 HIS A N 1
ATOM 799 C CA . HIS A 1 96 ? -5.147 6.169 -5.606 1.00 94.06 96 HIS A CA 1
ATOM 800 C C . HIS A 1 96 ? -4.175 6.382 -6.770 1.00 94.06 96 HIS A C 1
ATOM 802 O O . HIS A 1 96 ? -3.720 7.490 -7.045 1.00 94.06 96 HIS A O 1
ATOM 808 N N . GLU A 1 97 ? -3.894 5.305 -7.492 1.00 87.69 97 GLU A N 1
ATOM 809 C CA . GLU A 1 97 ? -3.080 5.304 -8.709 1.00 87.69 97 GLU A CA 1
ATOM 810 C C . GLU A 1 97 ? -3.981 4.942 -9.906 1.00 87.69 97 GLU A C 1
ATOM 812 O O . GLU A 1 97 ? -3.619 4.155 -10.778 1.00 87.69 97 GLU A O 1
ATOM 817 N N . LYS A 1 98 ? -5.208 5.491 -9.933 1.00 80.88 98 LYS A N 1
ATOM 818 C CA . LYS A 1 98 ? -6.211 5.176 -10.957 1.00 80.88 98 LYS A CA 1
ATOM 819 C C . LYS A 1 98 ? -5.731 5.628 -12.340 1.00 80.88 98 LYS A C 1
ATOM 821 O O . LYS A 1 98 ? -5.653 6.818 -12.626 1.00 80.88 98 LYS A O 1
ATOM 826 N N . ASN A 1 99 ? -5.490 4.661 -13.219 1.00 79.94 99 ASN A N 1
ATOM 827 C CA . ASN A 1 99 ? -5.223 4.873 -14.639 1.00 79.94 99 ASN A CA 1
ATOM 828 C C . ASN A 1 99 ? -6.423 4.478 -15.519 1.00 79.94 99 ASN A C 1
ATOM 830 O O . ASN A 1 99 ? -6.670 5.106 -16.547 1.00 79.94 99 ASN A O 1
ATOM 834 N N . SER A 1 100 ? -7.173 3.450 -15.121 1.00 88.62 100 SER A N 1
ATOM 835 C CA . SER A 1 100 ? -8.359 2.964 -15.830 1.00 88.62 100 SER A CA 1
ATOM 836 C C . SER A 1 100 ? -9.434 2.497 -14.845 1.00 88.62 100 SER A C 1
ATOM 838 O O . SER A 1 100 ? -9.246 2.535 -13.628 1.00 88.62 100 SER A O 1
ATOM 840 N N . GLU A 1 101 ? -10.576 2.033 -15.353 1.00 88.94 101 GLU A N 1
ATOM 841 C CA . GLU A 1 101 ? -11.610 1.435 -14.499 1.00 88.94 101 GLU A CA 1
ATOM 842 C C . GLU A 1 101 ? -11.144 0.129 -13.838 1.00 88.94 101 GLU A C 1
ATOM 844 O O . GLU A 1 101 ? -11.583 -0.197 -12.738 1.00 88.94 101 GLU A O 1
ATOM 849 N N . LYS A 1 102 ? -10.190 -0.582 -14.454 1.00 89.25 102 LYS A N 1
ATOM 850 C CA . LYS A 1 102 ? -9.610 -1.806 -13.885 1.00 89.25 102 LYS A CA 1
ATOM 851 C C . LYS A 1 102 ? -8.811 -1.524 -12.619 1.00 89.25 102 LYS A C 1
ATOM 853 O O . LYS A 1 102 ? -8.775 -2.350 -11.721 1.00 89.25 102 LYS A O 1
ATOM 858 N N . SER A 1 103 ? -8.195 -0.348 -12.540 1.00 91.69 103 SER A N 1
ATOM 859 C CA . SER A 1 103 ? -7.302 0.041 -11.452 1.00 91.69 103 SER A CA 1
ATOM 860 C C . SER A 1 103 ? -7.954 0.994 -10.445 1.00 91.69 103 SER A C 1
ATOM 862 O O . SER A 1 103 ? -7.248 1.749 -9.778 1.00 91.69 103 SER A O 1
ATOM 864 N N . LYS A 1 104 ? -9.288 1.055 -10.382 1.00 93.00 104 LYS A N 1
ATOM 865 C CA . LYS A 1 104 ? -9.999 2.027 -9.533 1.00 93.00 104 LYS A CA 1
ATOM 866 C C . LYS A 1 104 ? -9.725 1.838 -8.038 1.00 93.00 104 LYS A C 1
ATOM 868 O O . LYS A 1 104 ? -9.657 2.822 -7.314 1.00 93.00 104 LYS A O 1
ATOM 873 N N . ASP A 1 105 ? -9.501 0.592 -7.630 1.00 95.56 105 ASP A N 1
ATOM 874 C CA . ASP A 1 105 ? -9.230 0.203 -6.245 1.00 95.56 105 ASP A CA 1
ATOM 875 C C . ASP A 1 105 ? -7.722 0.021 -5.985 1.00 95.56 105 ASP A C 1
ATOM 877 O O . ASP A 1 105 ? -7.326 -0.578 -4.987 1.00 95.56 105 ASP A O 1
ATOM 881 N N . VAL A 1 106 ? -6.863 0.484 -6.905 1.00 97.12 106 VAL A N 1
ATOM 882 C CA . VAL A 1 106 ? -5.404 0.408 -6.762 1.00 97.12 106 VAL A CA 1
ATOM 883 C C . VAL A 1 106 ? -4.878 1.705 -6.155 1.00 97.12 106 VAL A C 1
ATOM 885 O O . VAL A 1 106 ? -5.111 2.801 -6.671 1.00 97.12 106 VAL A O 1
ATOM 888 N N . CYS A 1 107 ? -4.118 1.559 -5.077 1.00 97.56 107 CYS A N 1
ATOM 889 C CA . CYS A 1 107 ? -3.442 2.631 -4.356 1.00 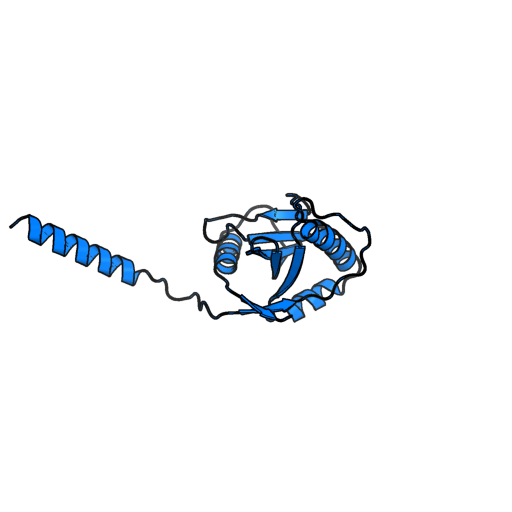97.56 107 CYS A CA 1
ATOM 890 C C . CYS A 1 107 ? -1.930 2.393 -4.349 1.00 97.56 107 CYS A C 1
ATOM 892 O O . CYS A 1 107 ? -1.451 1.324 -4.730 1.00 97.56 107 CYS A O 1
ATOM 894 N N . ALA A 1 108 ? -1.163 3.372 -3.879 1.00 97.44 108 ALA A N 1
ATOM 895 C CA . ALA A 1 108 ? 0.246 3.164 -3.567 1.00 97.44 108 ALA A CA 1
ATOM 896 C C . ALA A 1 108 ? 0.656 3.833 -2.258 1.00 97.44 108 ALA A C 1
ATOM 898 O O . ALA A 1 108 ? 0.324 4.992 -2.010 1.00 97.44 108 ALA A O 1
ATOM 899 N N . ILE A 1 109 ? 1.463 3.115 -1.477 1.00 97.75 109 ILE A N 1
ATOM 900 C CA . ILE A 1 109 ? 2.294 3.667 -0.406 1.00 97.75 109 ILE A CA 1
ATOM 901 C C . ILE A 1 109 ? 3.539 4.285 -1.049 1.00 97.75 109 ILE A C 1
ATOM 903 O O . ILE A 1 109 ? 4.291 3.604 -1.750 1.00 97.75 109 ILE A O 1
ATOM 907 N N . LYS A 1 110 ? 3.759 5.581 -0.813 1.00 96.62 110 LYS A N 1
ATOM 908 C CA . LYS A 1 110 ? 4.804 6.390 -1.456 1.00 96.62 110 LYS A CA 1
ATOM 909 C C . LYS A 1 110 ? 5.936 6.666 -0.465 1.00 96.62 110 LYS A C 1
ATOM 911 O O . LYS A 1 110 ? 5.821 7.499 0.433 1.00 96.62 110 LYS A O 1
ATOM 916 N N . ILE A 1 111 ? 7.048 5.950 -0.613 1.00 96.69 111 ILE A N 1
ATOM 917 C CA . ILE A 1 111 ? 8.230 6.067 0.248 1.00 96.69 111 ILE A CA 1
ATOM 918 C C . ILE A 1 111 ? 9.312 6.839 -0.507 1.00 96.69 111 ILE A C 1
ATOM 920 O O . ILE A 1 111 ? 10.100 6.279 -1.268 1.00 96.69 111 ILE A O 1
ATOM 924 N N . CYS A 1 112 ? 9.356 8.148 -0.263 1.00 94.00 112 CYS A N 1
ATOM 925 C CA . CYS A 1 112 ? 10.360 9.061 -0.814 1.00 94.00 112 CYS A CA 1
ATOM 926 C C . CYS A 1 112 ? 11.599 9.152 0.097 1.00 94.00 112 CYS A C 1
ATOM 928 O O . CYS A 1 112 ? 11.978 10.231 0.550 1.00 94.00 112 CYS A O 1
ATOM 930 N N . VAL A 1 113 ? 12.174 8.003 0.457 1.00 93.56 113 VAL A N 1
ATOM 931 C CA . VAL A 1 113 ? 13.372 7.896 1.302 1.00 93.56 113 VAL A CA 1
ATOM 932 C C . VAL A 1 113 ? 1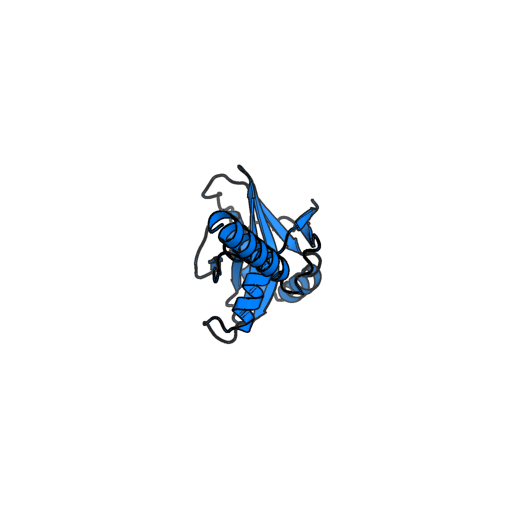4.332 6.939 0.614 1.00 93.56 113 VAL A C 1
ATOM 934 O O . VAL A 1 113 ? 13.948 5.808 0.346 1.00 93.56 113 VAL A O 1
ATOM 937 N N . LEU A 1 114 ? 15.557 7.397 0.328 1.00 91.56 114 LEU A N 1
ATOM 938 C CA . LEU A 1 114 ? 16.575 6.649 -0.437 1.00 91.56 114 LEU A CA 1
ATOM 939 C C . LEU A 1 114 ? 16.151 6.279 -1.876 1.00 91.56 114 LEU A C 1
ATOM 941 O O . LEU A 1 114 ? 16.778 5.447 -2.522 1.00 91.56 114 LEU A O 1
ATOM 945 N N . GLY A 1 115 ? 15.115 6.937 -2.394 1.00 92.69 115 GLY A N 1
ATOM 946 C CA . GLY A 1 115 ? 14.541 6.687 -3.710 1.00 92.69 115 GLY A CA 1
ATOM 947 C C . GLY A 1 115 ? 13.095 7.171 -3.769 1.00 92.69 115 GLY A C 1
ATOM 948 O O . GLY A 1 115 ? 12.602 7.785 -2.823 1.00 92.69 115 GLY A O 1
ATOM 949 N N . ASN A 1 116 ? 12.412 6.888 -4.878 1.00 93.88 116 ASN A N 1
ATOM 950 C CA . ASN A 1 116 ? 10.977 7.132 -5.045 1.00 93.88 116 ASN A CA 1
ATOM 951 C C . ASN A 1 116 ? 10.270 5.780 -5.136 1.00 93.88 116 ASN A C 1
ATOM 953 O O . ASN A 1 116 ? 9.854 5.324 -6.204 1.00 93.88 116 ASN A O 1
ATOM 957 N N . HIS A 1 117 ? 10.202 5.109 -3.993 1.00 96.38 117 HIS A N 1
ATOM 958 C CA . HIS A 1 117 ? 9.647 3.772 -3.896 1.00 96.38 117 HIS A CA 1
ATOM 959 C C . HIS A 1 117 ? 8.126 3.828 -3.796 1.00 96.38 117 HIS A C 1
ATOM 961 O O . HIS A 1 117 ? 7.554 4.639 -3.064 1.00 96.38 117 HIS A O 1
ATOM 967 N N . ARG A 1 118 ? 7.470 2.932 -4.525 1.00 96.31 118 ARG A N 1
ATOM 968 C CA . ARG A 1 118 ? 6.031 2.704 -4.496 1.00 96.31 118 ARG A CA 1
ATOM 969 C C . ARG A 1 118 ? 5.798 1.261 -4.114 1.00 96.31 118 ARG A C 1
ATOM 971 O O . ARG A 1 118 ? 6.313 0.373 -4.781 1.00 96.31 118 ARG A O 1
ATOM 978 N N . ILE A 1 119 ? 5.038 1.040 -3.052 1.00 98.06 119 ILE A N 1
ATOM 979 C CA . ILE A 1 119 ? 4.418 -0.260 -2.813 1.00 98.06 119 ILE A CA 1
ATOM 980 C C . ILE A 1 119 ? 2.989 -0.120 -3.313 1.00 98.06 119 ILE A C 1
ATOM 982 O O . ILE A 1 119 ? 2.212 0.645 -2.739 1.00 98.06 119 ILE A O 1
ATOM 986 N N . TYR A 1 120 ? 2.676 -0.790 -4.416 1.00 97.94 120 TYR A N 1
ATOM 987 C CA . TYR A 1 120 ? 1.331 -0.819 -4.967 1.00 97.94 120 TYR A CA 1
ATOM 988 C C . TYR A 1 120 ? 0.445 -1.738 -4.139 1.00 9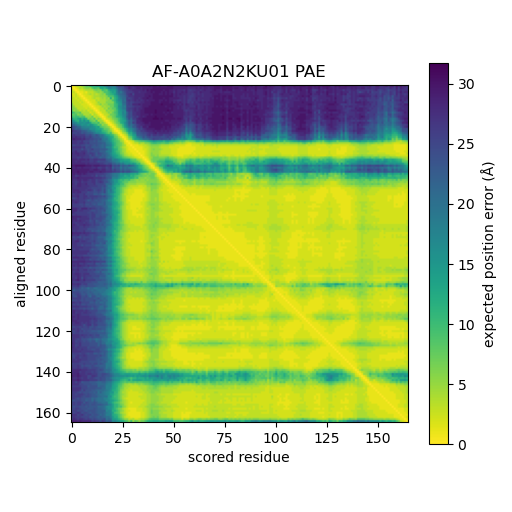7.94 120 TYR A C 1
ATOM 990 O O . TYR A 1 120 ? 0.844 -2.840 -3.751 1.00 97.94 120 TYR A O 1
ATOM 998 N N . CYS A 1 121 ? -0.771 -1.268 -3.894 1.00 97.75 121 CYS A N 1
ATOM 999 C CA . CYS A 1 121 ? -1.754 -1.924 -3.058 1.00 97.75 121 CYS A CA 1
ATOM 1000 C C . CYS A 1 121 ? -3.087 -2.027 -3.792 1.00 97.75 121 CYS A C 1
ATOM 1002 O O . CYS A 1 121 ? -3.400 -1.175 -4.623 1.00 97.75 121 CYS A O 1
ATOM 1004 N N . LYS A 1 122 ? -3.913 -3.007 -3.428 1.00 97.75 122 LYS A N 1
ATOM 1005 C CA . LYS A 1 122 ? -5.328 -3.040 -3.813 1.00 97.75 122 LYS A CA 1
ATOM 1006 C C . LYS A 1 122 ? -6.212 -3.023 -2.577 1.00 97.75 122 LYS A C 1
ATOM 1008 O O . LYS A 1 122 ? -5.948 -3.733 -1.605 1.00 97.75 122 LYS A O 1
ATOM 1013 N N . GLU A 1 123 ? -7.250 -2.205 -2.625 1.00 97.81 123 GLU A N 1
ATOM 1014 C CA . GLU A 1 123 ? -8.230 -2.069 -1.559 1.00 97.81 123 GLU A CA 1
ATOM 1015 C C . GLU A 1 123 ? -9.452 -2.954 -1.825 1.00 97.81 123 GLU A C 1
ATOM 1017 O O . GLU A 1 123 ? -9.923 -3.088 -2.954 1.00 97.81 123 GLU A O 1
ATOM 1022 N N . PHE A 1 124 ? -9.976 -3.564 -0.764 1.00 97.19 124 PHE A N 1
ATOM 1023 C CA . PHE A 1 124 ? -11.197 -4.360 -0.783 1.00 97.19 124 PHE A CA 1
ATOM 1024 C C . PHE A 1 124 ? -12.124 -3.868 0.320 1.00 97.19 124 PHE A C 1
ATOM 1026 O O . PHE A 1 124 ? -11.749 -3.839 1.495 1.00 97.19 124 PHE A O 1
ATOM 1033 N N . PHE A 1 125 ? -13.346 -3.504 -0.057 1.00 95.88 125 PHE A N 1
ATOM 1034 C CA . PHE A 1 125 ? -14.311 -2.892 0.847 1.00 95.88 125 PHE A CA 1
ATOM 1035 C C . PHE A 1 125 ? -15.427 -3.871 1.220 1.00 95.88 125 PHE A C 1
ATOM 1037 O O . PHE A 1 125 ? -16.047 -4.496 0.364 1.00 95.88 125 PHE A O 1
ATOM 1044 N N . ALA A 1 126 ? -15.701 -3.959 2.518 1.00 93.31 126 ALA A N 1
ATOM 1045 C CA . ALA A 1 126 ? -16.891 -4.551 3.117 1.00 93.31 126 ALA A CA 1
ATOM 1046 C C . ALA A 1 126 ? -17.540 -3.507 4.056 1.00 93.31 126 ALA A C 1
ATOM 1048 O O . ALA A 1 126 ? -16.877 -2.534 4.422 1.00 93.31 126 ALA A O 1
ATOM 1049 N N . PRO A 1 127 ? -18.806 -3.670 4.493 1.00 90.44 127 PRO A N 1
ATOM 1050 C CA . PRO A 1 127 ? -19.548 -2.611 5.192 1.00 90.44 127 PRO A CA 1
ATOM 1051 C C . PRO A 1 127 ? -18.825 -1.951 6.380 1.00 90.44 127 PRO A C 1
ATOM 1053 O O . PRO A 1 127 ? -18.947 -0.744 6.572 1.00 90.44 127 PRO A O 1
ATOM 1056 N N . ARG A 1 128 ? -18.053 -2.719 7.162 1.00 93.25 128 ARG A N 1
ATOM 1057 C CA . ARG A 1 128 ? -17.297 -2.223 8.331 1.00 93.25 128 ARG A CA 1
ATOM 1058 C C . ARG A 1 128 ? -15.789 -2.447 8.250 1.00 93.25 128 ARG A C 1
ATOM 1060 O O . ARG A 1 128 ? -15.073 -2.036 9.156 1.00 93.25 128 ARG A O 1
ATOM 1067 N N . ILE A 1 129 ? -15.318 -3.104 7.192 1.00 95.31 129 ILE A N 1
ATOM 1068 C CA . ILE A 1 129 ? -13.932 -3.556 7.073 1.00 95.31 129 ILE A CA 1
ATOM 1069 C C . ILE A 1 129 ? -13.384 -3.114 5.725 1.00 95.31 129 ILE A C 1
ATOM 1071 O O . ILE A 1 129 ? -13.986 -3.370 4.682 1.00 95.31 129 ILE A O 1
ATOM 1075 N N . LYS A 1 130 ? -12.201 -2.517 5.748 1.00 96.44 130 LYS A N 1
ATOM 1076 C CA . LYS A 1 130 ? -11.361 -2.282 4.580 1.00 96.44 130 LYS A CA 1
ATOM 1077 C C . LYS A 1 130 ? -10.142 -3.190 4.675 1.00 96.44 130 LYS A C 1
ATOM 1079 O O . LYS A 1 130 ? -9.449 -3.201 5.687 1.00 96.44 130 LYS A O 1
ATOM 1084 N N . ARG A 1 131 ? -9.860 -3.950 3.622 1.00 97.62 131 ARG A N 1
ATOM 1085 C CA . ARG A 1 131 ? -8.621 -4.731 3.511 1.00 97.62 131 ARG A CA 1
ATOM 1086 C C . ARG A 1 131 ? -7.716 -4.064 2.493 1.00 97.62 131 ARG A C 1
ATOM 1088 O O . ARG A 1 131 ? -8.165 -3.751 1.396 1.00 97.62 131 ARG A O 1
ATOM 1095 N N . ILE A 1 132 ? -6.459 -3.851 2.856 1.00 98.00 132 ILE A N 1
ATOM 1096 C CA . ILE A 1 132 ? -5.432 -3.318 1.961 1.00 98.00 132 ILE A CA 1
ATOM 1097 C C . ILE A 1 132 ? -4.431 -4.443 1.721 1.00 98.00 132 ILE A C 1
ATOM 1099 O O . ILE A 1 132 ? -3.802 -4.903 2.669 1.00 98.00 132 ILE A O 1
ATOM 1103 N N . VAL A 1 133 ? -4.284 -4.893 0.476 1.00 98.50 133 VAL A N 1
ATOM 1104 C CA . VAL A 1 133 ? -3.297 -5.916 0.099 1.00 98.50 133 VAL A CA 1
ATOM 1105 C C . VAL A 1 133 ? -2.095 -5.233 -0.533 1.00 98.50 133 VAL A C 1
ATOM 1107 O O . VAL A 1 133 ? -2.269 -4.534 -1.525 1.00 98.50 133 VAL A O 1
ATOM 1110 N N . LEU A 1 134 ? -0.897 -5.430 0.019 1.00 98.50 134 LEU A N 1
ATOM 1111 C CA . LEU A 1 134 ? 0.379 -5.005 -0.569 1.00 98.50 134 LEU A CA 1
ATOM 1112 C C . LEU A 1 134 ? 0.813 -6.016 -1.637 1.00 98.50 134 LEU A C 1
ATOM 1114 O O . LEU A 1 134 ? 0.849 -7.211 -1.343 1.00 98.50 134 LEU A O 1
ATOM 1118 N N . ILE A 1 135 ? 1.134 -5.561 -2.852 1.00 97.94 135 ILE A N 1
ATOM 1119 C CA . ILE A 1 135 ? 1.249 -6.457 -4.017 1.00 97.94 135 ILE A CA 1
ATOM 1120 C C . ILE A 1 135 ? 2.605 -6.400 -4.715 1.00 97.94 135 ILE A C 1
ATOM 1122 O O . ILE A 1 1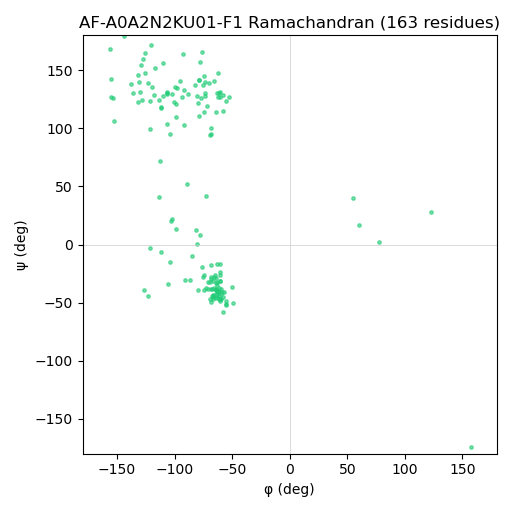35 ? 3.104 -7.445 -5.117 1.00 97.94 135 ILE A O 1
ATOM 1126 N N . GLU A 1 136 ? 3.165 -5.213 -4.945 1.00 96.94 136 GLU A N 1
ATOM 1127 C CA . GLU A 1 136 ? 4.378 -5.083 -5.766 1.00 96.94 136 GLU A CA 1
ATOM 1128 C C . GLU A 1 136 ? 5.161 -3.815 -5.410 1.00 96.94 136 GLU A C 1
ATOM 1130 O O . GLU A 1 136 ? 4.564 -2.765 -5.141 1.00 96.94 136 GLU A O 1
ATOM 1135 N N . HIS A 1 137 ? 6.494 -3.896 -5.429 1.00 97.06 137 HIS A N 1
ATOM 1136 C CA . HIS A 1 137 ? 7.393 -2.760 -5.232 1.00 97.06 137 HIS A CA 1
ATOM 1137 C C . HIS A 1 137 ? 7.922 -2.238 -6.566 1.00 97.06 137 HIS A C 1
ATOM 1139 O O . HIS A 1 137 ? 8.352 -2.987 -7.435 1.00 97.06 137 HIS A O 1
ATOM 1145 N N . VAL A 1 138 ? 7.922 -0.917 -6.725 1.00 95.25 138 VAL A N 1
ATOM 1146 C CA . VAL A 1 138 ? 8.502 -0.240 -7.886 1.00 95.25 138 VAL A CA 1
ATOM 1147 C C . VAL A 1 138 ? 9.300 0.968 -7.422 1.00 95.25 138 VAL A C 1
ATOM 1149 O O . VAL A 1 138 ? 8.794 1.819 -6.693 1.00 95.25 138 VAL A O 1
ATOM 1152 N N . ASN A 1 139 ? 10.535 1.106 -7.900 1.00 93.69 139 ASN A N 1
ATOM 1153 C CA . ASN A 1 139 ? 11.292 2.349 -7.764 1.00 93.69 139 ASN A CA 1
ATOM 1154 C C . ASN A 1 139 ? 11.053 3.244 -8.991 1.00 93.69 139 ASN A C 1
ATOM 1156 O O . ASN A 1 139 ? 11.596 2.999 -10.072 1.00 93.69 139 ASN A O 1
ATOM 1160 N N . LYS A 1 140 ? 10.215 4.276 -8.846 1.00 85.81 140 LYS A N 1
ATOM 1161 C CA . LYS A 1 140 ? 9.865 5.175 -9.953 1.00 85.81 140 LYS A CA 1
ATOM 1162 C C . LYS A 1 140 ? 11.021 6.125 -10.259 1.00 85.81 140 LYS A C 1
ATOM 1164 O O . LYS A 1 140 ? 11.309 7.038 -9.495 1.00 85.81 140 LYS A O 1
ATOM 1169 N N . LYS A 1 141 ? 11.619 5.975 -11.443 1.00 82.50 141 LYS A N 1
ATOM 1170 C CA . LYS A 1 141 ? 12.637 6.912 -11.954 1.00 82.50 141 LYS A CA 1
ATOM 1171 C C . LYS A 1 141 ? 12.047 8.242 -12.436 1.00 82.50 141 LYS A C 1
ATOM 1173 O O . LYS A 1 141 ? 12.740 9.249 -12.447 1.00 82.50 141 LYS A O 1
ATOM 1178 N N . ILE A 1 142 ? 10.780 8.239 -12.855 1.00 79.38 142 ILE A N 1
ATOM 1179 C CA . ILE A 1 142 ? 10.087 9.391 -13.444 1.00 79.38 142 ILE A CA 1
ATOM 1180 C C . ILE A 1 142 ? 8.730 9.547 -12.748 1.00 79.38 142 ILE A C 1
ATOM 1182 O O . ILE A 1 142 ? 8.101 8.558 -12.363 1.00 79.38 142 ILE A O 1
ATOM 1186 N N . ASN A 1 143 ? 8.269 10.787 -12.580 1.00 70.25 143 ASN A N 1
ATOM 1187 C CA . ASN A 1 143 ? 6.995 11.076 -11.917 1.00 70.25 143 ASN A CA 1
ATOM 1188 C C . ASN A 1 143 ? 5.778 10.617 -12.744 1.00 70.25 143 ASN A C 1
ATOM 1190 O O . ASN A 1 143 ? 4.782 10.164 -12.173 1.00 70.25 143 ASN A O 1
ATOM 1194 N N . SER A 1 144 ? 5.873 10.657 -14.076 1.00 77.25 144 SER A N 1
ATOM 1195 C CA . SER A 1 144 ? 4.796 10.281 -14.993 1.00 77.25 144 SER A CA 1
ATOM 1196 C C . SER A 1 144 ? 4.622 8.764 -15.148 1.00 77.25 144 SER A C 1
ATOM 1198 O O . SER A 1 144 ? 5.523 7.962 -14.900 1.00 77.25 144 SER A O 1
ATOM 1200 N N . PHE A 1 145 ? 3.418 8.363 -15.556 1.00 75.69 145 PHE A N 1
ATOM 1201 C CA . PHE A 1 145 ? 3.094 6.984 -15.907 1.00 75.69 145 PHE A CA 1
ATOM 1202 C C . PHE A 1 145 ? 3.604 6.643 -17.306 1.00 75.69 145 PHE A C 1
ATOM 1204 O O . PHE A 1 145 ? 3.031 7.102 -18.299 1.00 75.69 145 PHE A O 1
ATOM 1211 N N . ASN A 1 146 ? 4.624 5.789 -17.390 1.00 85.38 146 ASN A N 1
ATOM 1212 C CA . ASN A 1 146 ? 4.977 5.142 -18.650 1.00 85.38 146 ASN A CA 1
ATOM 1213 C C . ASN A 1 146 ? 3.976 4.009 -18.975 1.00 85.38 146 ASN A C 1
ATOM 1215 O O . ASN A 1 146 ? 3.180 3.583 -18.132 1.00 85.38 146 ASN A O 1
ATOM 1219 N N . ASN A 1 147 ? 3.994 3.523 -20.218 1.00 87.44 147 ASN A N 1
ATOM 1220 C CA . ASN A 1 147 ? 3.062 2.483 -20.672 1.00 87.44 147 ASN A CA 1
ATOM 1221 C C . ASN A 1 147 ? 3.189 1.175 -19.876 1.00 87.44 147 ASN A C 1
ATOM 1223 O O . ASN A 1 147 ? 2.196 0.475 -19.684 1.00 87.44 147 ASN A O 1
ATOM 1227 N N . GLU A 1 148 ? 4.389 0.852 -19.399 1.00 87.81 148 GLU A N 1
ATOM 1228 C CA . GLU A 1 148 ? 4.649 -0.332 -18.576 1.00 87.81 148 GLU A CA 1
ATOM 1229 C C . GLU A 1 148 ? 3.968 -0.224 -17.213 1.00 87.81 148 GLU A C 1
ATOM 1231 O O . GLU A 1 148 ? 3.246 -1.136 -16.819 1.00 87.81 148 GLU A O 1
ATOM 1236 N N . LEU A 1 149 ? 4.109 0.919 -16.540 1.00 89.50 149 LEU A N 1
ATOM 1237 C CA . LEU A 1 149 ? 3.499 1.180 -15.242 1.00 89.50 149 LEU A CA 1
ATOM 1238 C C . LEU A 1 149 ? 1.972 1.181 -15.327 1.00 89.50 149 LEU A C 1
ATOM 1240 O O . LEU A 1 149 ? 1.307 0.652 -14.442 1.00 89.50 149 LEU A O 1
ATOM 1244 N N . ARG A 1 150 ? 1.404 1.715 -16.415 1.00 90.75 150 ARG A N 1
ATOM 1245 C CA . ARG A 1 150 ? -0.048 1.651 -16.662 1.00 90.75 150 ARG A CA 1
ATOM 1246 C C . ARG A 1 150 ? -0.531 0.209 -16.785 1.00 90.75 150 ARG A C 1
ATOM 1248 O O . ARG A 1 150 ? -1.510 -0.165 -16.149 1.00 90.75 150 ARG A O 1
ATOM 1255 N N . ARG A 1 151 ? 0.176 -0.611 -17.571 1.00 91.62 151 ARG A N 1
ATOM 1256 C CA . ARG A 1 151 ? -0.142 -2.040 -17.738 1.00 91.62 151 ARG A CA 1
ATOM 1257 C C . ARG A 1 151 ? 0.018 -2.814 -16.434 1.00 91.62 151 ARG A C 1
ATOM 1259 O O . ARG A 1 151 ? -0.799 -3.687 -16.162 1.00 91.62 151 ARG A O 1
ATOM 1266 N N . LEU A 1 152 ? 1.046 -2.495 -15.646 1.00 92.19 152 LEU A N 1
ATOM 1267 C CA . LEU A 1 152 ? 1.240 -3.050 -14.311 1.00 92.19 152 LEU A CA 1
ATOM 1268 C C . LEU A 1 152 ? 0.019 -2.746 -13.442 1.00 92.19 152 LEU A C 1
ATOM 1270 O O . LEU A 1 152 ? -0.646 -3.670 -12.994 1.00 92.19 152 LEU A O 1
ATOM 1274 N N . VAL A 1 153 ? -0.320 -1.470 -13.268 1.00 93.12 153 VAL A N 1
ATOM 1275 C CA . VAL A 1 153 ? -1.411 -1.034 -12.388 1.00 93.12 153 VAL A CA 1
ATOM 1276 C C . VAL A 1 153 ? -2.774 -1.587 -12.819 1.00 93.12 153 VAL A C 1
ATOM 1278 O O . VAL A 1 153 ? -3.534 -2.052 -11.970 1.00 93.12 153 VAL A O 1
ATOM 1281 N N . ASP A 1 154 ? -3.065 -1.630 -14.121 1.00 93.12 154 ASP A N 1
ATOM 1282 C CA . ASP A 1 154 ? -4.288 -2.263 -14.632 1.00 93.12 154 ASP A CA 1
ATOM 1283 C C . ASP A 1 154 ? -4.332 -3.766 -14.308 1.00 93.12 154 ASP A C 1
ATOM 1285 O O . ASP A 1 154 ? -5.376 -4.270 -13.902 1.00 93.12 154 ASP A O 1
ATOM 1289 N N . ARG A 1 155 ? -3.202 -4.476 -14.437 1.00 92.50 155 ARG A N 1
ATOM 1290 C CA . ARG A 1 155 ? -3.093 -5.903 -14.094 1.00 92.50 155 ARG A CA 1
ATOM 1291 C C . ARG A 1 155 ? -3.277 -6.143 -12.596 1.00 92.50 155 ARG A C 1
ATOM 1293 O O . ARG A 1 155 ? -3.980 -7.076 -12.222 1.00 92.50 155 ARG A O 1
ATOM 1300 N N . LEU A 1 156 ? -2.673 -5.312 -11.742 1.00 94.06 156 LEU A N 1
ATOM 1301 C CA . LEU A 1 156 ? -2.850 -5.405 -10.286 1.00 94.06 156 LEU A CA 1
ATOM 1302 C C . LEU A 1 156 ? -4.321 -5.226 -9.893 1.00 94.06 156 LEU A C 1
ATOM 1304 O O . LEU A 1 156 ? -4.831 -5.933 -9.024 1.00 94.06 156 LEU A O 1
ATOM 1308 N N . GLY A 1 157 ? -5.017 -4.316 -10.577 1.00 93.44 157 GLY A N 1
ATOM 1309 C CA . GLY A 1 157 ? -6.443 -4.072 -10.388 1.00 93.44 157 GLY A CA 1
ATOM 1310 C C . GLY A 1 157 ? -7.329 -5.290 -10.666 1.00 93.44 157 GLY A C 1
ATOM 1311 O O . GLY A 1 157 ? -8.385 -5.437 -10.053 1.00 93.44 157 GLY A O 1
ATOM 1312 N N . GLU A 1 158 ? -6.880 -6.222 -11.505 1.00 92.88 158 GLU A N 1
ATOM 1313 C CA . GLU A 1 158 ? -7.613 -7.448 -11.841 1.00 92.88 158 GLU A CA 1
ATOM 1314 C C . GLU A 1 158 ? -7.395 -8.599 -10.840 1.00 92.88 158 GLU A C 1
ATOM 1316 O O . GLU A 1 158 ? -8.115 -9.595 -10.894 1.00 92.88 158 GLU A O 1
ATOM 1321 N N . TYR A 1 159 ? -6.445 -8.492 -9.902 1.00 94.69 159 TYR A N 1
ATOM 1322 C CA . TYR A 1 159 ? -6.172 -9.567 -8.940 1.00 94.69 159 TYR A CA 1
ATOM 1323 C C . TYR A 1 159 ? -7.296 -9.751 -7.917 1.00 94.69 159 TYR A C 1
ATOM 1325 O O . TYR A 1 159 ? -7.821 -8.785 -7.361 1.00 94.69 159 TYR A O 1
ATOM 1333 N N . ASN A 1 160 ? -7.611 -11.009 -7.613 1.00 94.31 160 ASN A N 1
ATOM 1334 C CA . ASN A 1 160 ? -8.531 -11.407 -6.549 1.00 94.31 160 ASN A CA 1
ATOM 1335 C C . ASN A 1 160 ? -7.787 -12.229 -5.497 1.00 94.31 160 ASN A C 1
ATOM 1337 O O . ASN A 1 160 ? -6.807 -12.905 -5.823 1.00 94.31 160 ASN A O 1
ATOM 1341 N N . TYR A 1 161 ? -8.263 -12.172 -4.253 1.00 96.06 161 TYR A N 1
ATOM 1342 C CA . TYR A 1 161 ? -7.569 -12.750 -3.108 1.00 96.06 161 TYR A CA 1
ATOM 1343 C C . TYR A 1 161 ? -8.472 -13.613 -2.235 1.00 96.06 161 TYR A C 1
ATOM 1345 O O . TYR A 1 161 ? -9.603 -13.240 -1.925 1.00 96.06 161 TYR A O 1
ATOM 1353 N N . GLU A 1 162 ? -7.904 -14.720 -1.778 1.00 97.19 162 GLU A N 1
ATOM 1354 C CA . GLU A 1 162 ? -8.294 -15.420 -0.564 1.00 97.19 162 GLU A CA 1
ATOM 1355 C C . GLU A 1 162 ? -7.511 -14.828 0.618 1.00 97.19 162 GLU A C 1
ATOM 1357 O O . GLU A 1 162 ? -6.289 -14.672 0.547 1.00 97.19 162 GLU A O 1
ATOM 1362 N N . PHE A 1 163 ? -8.209 -14.463 1.696 1.00 96.12 163 PHE A N 1
ATOM 1363 C CA . PHE A 1 163 ? -7.604 -13.809 2.859 1.00 96.12 163 PHE A CA 1
ATOM 1364 C C . PHE A 1 163 ? -7.322 -14.819 3.971 1.00 96.12 163 PHE A C 1
ATOM 1366 O O . PHE A 1 163 ? -8.249 -15.429 4.500 1.00 96.12 163 PHE A O 1
ATOM 1373 N N . GLN A 1 164 ? -6.054 -14.932 4.366 1.00 93.81 164 GLN A N 1
ATOM 1374 C CA . GLN A 1 164 ? -5.594 -15.759 5.481 1.00 93.81 164 GLN A CA 1
ATOM 1375 C C . GLN A 1 164 ? -5.323 -14.890 6.713 1.00 93.81 164 GLN A C 1
ATOM 1377 O O . GLN A 1 164 ? -4.674 -13.841 6.614 1.00 93.81 164 GLN A O 1
ATOM 1382 N N . GLY A 1 165 ? -5.902 -15.314 7.840 1.00 81.06 165 GLY A N 1
ATOM 1383 C CA . GLY A 1 165 ? -5.879 -14.617 9.130 1.00 81.06 165 GLY A CA 1
ATOM 1384 C C . GLY A 1 165 ? -4.552 -14.699 9.858 1.00 81.06 165 GLY A C 1
ATOM 1385 O O . GLY A 1 165 ? -3.843 -15.712 9.679 1.00 81.06 165 GLY A O 1
#

Mean predicted aligned error: 9.48 Å

pLDDT: mean 85.25, std 16.68, range [41.5, 98.5]

Solvent-accessible surface area (backbone atoms only — not comparable to full-atom values): 9409 Å² total; per-residue (Å²): 116,72,73,60,56,56,49,55,52,50,50,57,51,50,53,62,55,65,73,60,67,72,88,85,75,84,78,63,78,37,53,26,39,54,55,78,86,70,88,72,93,67,92,63,70,44,74,77,74,43,49,51,47,54,26,29,23,64,90,29,44,68,59,51,54,60,61,43,65,43,67,73,46,35,56,51,48,51,55,45,51,51,45,46,41,14,67,50,76,39,90,78,38,33,30,74,61,61,81,48,83,53,5,62,50,20,30,30,44,44,42,79,60,102,48,46,34,31,41,34,27,40,58,47,84,51,102,56,40,36,40,37,33,39,56,47,80,46,74,52,89,57,94,69,82,50,75,65,56,47,53,49,44,38,54,59,35,65,64,50,70,48,81,43,126

Radius of gyration: 19.91 Å; Cα contacts (8 Å, |Δi|>4): 260; chains: 1; bounding box: 54×30×62 Å

Sequence (165 aa):
MLRWLKRKQNEKKAEKTLDRIKPGVNLVMRIAKRLPTFESSKQLTSQTGREVILYVDTRFEAELFSFLQEKKIMKKFRMIAEFAMSDRYSDDIYGHEKNSEKSKDVCAIKICVLGNHRIYCKEFFAPRIKRIVLIEHVNKKINSFNNELRRLVDRLGEYNYEFQG

Secondary structure (DSSP, 8-state):
-HHHHHHHHHHHHHHHHHTT--S----PPEEEEEPPPP--SS-PPPSSS-EEEEEEETTTHHHHHHHTTSHHHHHHHHHHHHHHHTT--BTTTEEE--SSGGGTTEEEEEE-SSS-EEEEEEEEE-SSEEEEEEEEEEE-SSSS--HHHHHHHHHHHT--EEEE-

Foldseek 3Di:
DVVVVVVVVVVVVVVVVVVPPDPDQPQPAFAWEWDDDDPAPDQQAAPVQAQETETETPVCVVVVVVQCVDPLQVVLVRVLVSCVRSVDDDPQAKHQPDPDPLLRQKIWGFRPPPAGKTFIWGWDDDPRYIYIYGYDIDGDPDPDDDPVNSVVSSSNSSHHYDYDD